Protein AF-A0A2D8MS55-F1 (afdb_monomer_lite)

Sequence (107 aa):
MTKHIAVLLFLVGCAPQLDYFGNPIELQEDVISLTKMRKDESEKDKFYLTFIEIYGANSTQVSKKKRTLDRYLGLIMKYYGYTEKEILEQKDSNILQPRFYVTVKFH

Secondary structure (DSSP, 8-state):
--------------PPPB-TTSPBP-HHHHSEEEEEEEE-SSSTTEEEEEEEE-TT--HHHHHHHHHHHHHHHHHHHHHHT---EEEEEEEEE-SSS-EEEEEEEE-

pLDDT: mean 87.16, std 13.72, range [42.47, 98.31]

Foldseek 3Di:
DDDDDDPDPPDDDPDADAAPVGHGDDCVQQQKGWHDWDDDPPDPQKIKTKIFGDPPDDPVVVVSNVVSVVVVVVVVCVVVVFDDKDWPDWDWDPPPGTMIMTIMGTD

Structure (mmCIF, N/CA/C/O backbone):
data_AF-A0A2D8MS55-F1
#
_entry.id   AF-A0A2D8MS55-F1
#
loop_
_atom_site.group_PDB
_atom_site.id
_atom_site.type_symbol
_atom_site.label_atom_id
_atom_site.label_alt_id
_atom_site.label_comp_id
_atom_site.label_asym_id
_atom_site.label_entity_id
_atom_site.label_seq_id
_atom_site.pdbx_PDB_ins_code
_atom_site.Cartn_x
_atom_site.Cartn_y
_atom_site.Cartn_z
_atom_site.occupancy
_atom_site.B_iso_or_equiv
_atom_site.auth_seq_id
_atom_site.auth_comp_id
_atom_site.auth_asym_id
_atom_site.auth_atom_id
_atom_site.pdbx_PDB_model_num
ATOM 1 N N . MET A 1 1 ? 20.037 -55.006 -24.545 1.00 42.47 1 MET A N 1
ATOM 2 C CA . MET A 1 1 ? 20.147 -53.789 -25.377 1.00 42.47 1 MET A CA 1
ATOM 3 C C . MET A 1 1 ? 19.325 -52.705 -24.711 1.00 42.47 1 MET A C 1
ATOM 5 O O . MET A 1 1 ? 18.122 -52.867 -24.560 1.00 42.47 1 MET A O 1
ATOM 9 N N . THR A 1 2 ? 19.990 -51.694 -24.169 1.00 53.22 2 THR A N 1
ATOM 10 C CA . THR A 1 2 ? 19.393 -50.699 -23.276 1.00 53.22 2 THR A CA 1
ATOM 11 C C . THR A 1 2 ? 19.005 -49.440 -24.048 1.00 53.22 2 THR A C 1
ATOM 13 O O . THR A 1 2 ? 19.838 -48.924 -24.783 1.00 53.22 2 THR A O 1
ATOM 16 N N . LYS A 1 3 ? 17.822 -48.899 -23.704 1.00 51.78 3 LYS A N 1
ATOM 17 C CA . LYS A 1 3 ? 17.424 -47.475 -23.770 1.00 51.78 3 LYS A CA 1
ATOM 18 C C . LYS A 1 3 ? 17.126 -46.946 -25.194 1.00 51.78 3 LYS A C 1
ATOM 20 O O . LYS A 1 3 ? 17.690 -47.408 -26.166 1.00 51.78 3 LYS A O 1
ATOM 25 N N . HIS A 1 4 ? 16.211 -46.005 -25.421 1.00 55.06 4 HIS A N 1
ATOM 26 C CA . HIS A 1 4 ? 15.867 -44.829 -24.628 1.00 55.06 4 HIS A CA 1
ATOM 27 C C . HIS A 1 4 ? 14.404 -44.421 -24.881 1.00 55.06 4 HIS A C 1
ATOM 29 O O . HIS A 1 4 ? 14.022 -44.193 -26.025 1.00 55.06 4 HIS A O 1
ATOM 35 N N . ILE A 1 5 ? 13.603 -44.259 -23.823 1.00 63.22 5 ILE A N 1
ATOM 36 C CA . ILE A 1 5 ? 12.389 -43.436 -23.898 1.00 63.22 5 ILE A CA 1
ATOM 37 C C . ILE A 1 5 ? 12.859 -41.990 -23.729 1.00 63.22 5 ILE A C 1
ATOM 39 O O . ILE A 1 5 ? 13.250 -41.586 -22.635 1.00 63.22 5 ILE A O 1
ATOM 43 N N . ALA A 1 6 ? 12.876 -41.226 -24.817 1.00 62.28 6 ALA A N 1
ATOM 44 C CA . ALA A 1 6 ? 13.118 -39.793 -24.763 1.00 62.28 6 ALA A CA 1
ATOM 45 C C . ALA A 1 6 ? 11.799 -39.076 -24.434 1.00 62.28 6 ALA A C 1
ATOM 47 O O . ALA A 1 6 ? 11.024 -38.757 -25.331 1.00 62.28 6 ALA A O 1
ATOM 48 N N . VAL A 1 7 ? 11.531 -38.829 -23.148 1.00 60.44 7 VAL A N 1
ATOM 49 C CA . VAL A 1 7 ? 10.535 -37.825 -22.743 1.00 60.44 7 VAL A CA 1
ATOM 50 C C . VAL A 1 7 ? 11.273 -36.508 -22.533 1.00 60.44 7 VAL A C 1
ATOM 52 O O . VAL A 1 7 ? 11.889 -36.280 -21.495 1.00 60.44 7 VAL A O 1
ATOM 55 N N . LEU A 1 8 ? 11.238 -35.651 -23.548 1.00 63.97 8 LEU A N 1
ATOM 56 C CA . LEU A 1 8 ? 11.682 -34.263 -23.461 1.00 63.97 8 LEU A CA 1
ATOM 57 C C . LEU A 1 8 ? 10.521 -33.409 -22.935 1.00 63.97 8 LEU A C 1
ATOM 59 O O . LEU A 1 8 ? 9.693 -32.927 -23.700 1.00 63.97 8 LEU A O 1
ATOM 63 N N . LEU A 1 9 ? 10.461 -33.231 -21.615 1.00 61.00 9 LEU A N 1
ATOM 64 C CA . LEU A 1 9 ? 9.641 -32.207 -20.965 1.00 61.00 9 LEU A CA 1
ATOM 65 C C . LEU A 1 9 ? 10.519 -30.977 -20.701 1.00 61.00 9 LEU A C 1
ATOM 67 O O . LEU A 1 9 ? 11.062 -30.820 -19.611 1.00 61.00 9 LEU A O 1
ATOM 71 N N . PHE A 1 10 ? 10.665 -30.092 -21.690 1.00 56.28 10 PHE A N 1
ATOM 72 C CA . PHE A 1 10 ? 11.140 -28.731 -21.420 1.00 56.28 10 PHE A CA 1
ATOM 73 C C . PHE A 1 10 ? 9.952 -27.863 -20.995 1.00 56.28 10 PHE A C 1
ATOM 75 O O . PHE A 1 10 ? 9.312 -27.193 -21.800 1.00 56.28 10 PHE A O 1
ATOM 82 N N . LEU A 1 11 ? 9.656 -27.905 -19.695 1.00 64.56 11 LEU A N 1
ATOM 83 C CA . LEU A 1 11 ? 8.865 -26.895 -19.000 1.00 64.56 11 LEU A CA 1
ATOM 84 C C . LEU A 1 11 ? 9.785 -25.719 -18.647 1.00 64.56 11 LEU A C 1
ATOM 86 O O . LEU A 1 11 ? 10.545 -25.806 -17.687 1.00 64.56 11 LEU A O 1
ATOM 90 N N . VAL A 1 12 ? 9.709 -24.613 -19.390 1.00 60.59 12 VAL A N 1
ATOM 91 C CA . VAL A 1 12 ? 10.170 -23.299 -18.900 1.00 60.59 12 VAL A CA 1
ATOM 92 C C . VAL A 1 12 ? 9.275 -22.193 -19.460 1.00 60.59 12 VAL A C 1
ATOM 94 O O . VAL A 1 12 ? 9.687 -21.326 -20.222 1.00 60.59 12 VAL A O 1
ATOM 97 N N . GLY A 1 13 ? 7.995 -22.231 -19.094 1.00 58.12 13 GLY A N 1
ATOM 98 C CA . GLY A 1 13 ? 7.208 -21.004 -19.093 1.00 58.12 13 GLY A CA 1
ATOM 99 C C . GLY A 1 13 ? 7.628 -20.202 -17.868 1.00 58.12 13 GLY A C 1
ATOM 100 O O . GLY A 1 13 ? 7.350 -20.635 -16.751 1.00 58.12 13 GLY A O 1
ATOM 101 N N . CYS A 1 14 ? 8.313 -19.069 -18.046 1.00 66.81 14 CYS A N 1
ATOM 102 C CA . CYS A 1 14 ? 8.395 -18.070 -16.983 1.00 66.81 14 CYS A CA 1
ATOM 103 C C . CYS A 1 14 ? 6.958 -17.654 -16.666 1.00 66.81 14 CYS A C 1
ATOM 105 O O . CYS A 1 14 ? 6.353 -16.906 -17.432 1.00 66.81 14 CYS A O 1
ATOM 107 N N . ALA A 1 15 ? 6.386 -18.189 -15.585 1.00 70.12 15 ALA A N 1
ATOM 108 C CA . ALA A 1 15 ? 5.097 -17.720 -15.112 1.00 70.12 15 ALA A CA 1
ATOM 109 C C . ALA A 1 15 ? 5.228 -16.209 -14.857 1.00 70.12 15 ALA A C 1
ATOM 111 O O . ALA A 1 15 ? 6.209 -15.796 -14.223 1.00 70.12 15 ALA A O 1
ATOM 112 N N . PRO A 1 16 ? 4.307 -15.379 -15.379 1.00 76.56 16 PRO A N 1
ATOM 113 C CA . PRO A 1 16 ? 4.361 -13.951 -15.132 1.00 76.56 16 PRO A CA 1
ATOM 114 C C . PRO A 1 16 ? 4.311 -13.725 -13.624 1.00 76.56 16 PRO A C 1
ATOM 116 O O . PRO A 1 16 ? 3.556 -14.386 -12.906 1.00 76.56 16 PRO A O 1
ATOM 119 N N . GLN A 1 17 ? 5.144 -12.811 -13.132 1.00 86.25 17 GLN A N 1
ATOM 120 C CA . GLN A 1 17 ? 5.066 -12.421 -11.735 1.00 86.25 17 GLN A CA 1
ATOM 121 C C . GLN A 1 17 ? 3.687 -11.797 -11.494 1.00 86.25 17 GLN A C 1
ATOM 123 O O . GLN A 1 17 ? 3.253 -10.959 -12.286 1.00 86.25 17 GLN A O 1
ATOM 128 N N . LEU A 1 18 ? 3.007 -12.225 -10.431 1.00 91.94 18 LEU A N 1
ATOM 129 C CA . LEU A 1 18 ? 1.671 -11.749 -10.082 1.00 91.94 18 LEU A CA 1
ATOM 130 C C . LEU A 1 18 ? 1.726 -10.804 -8.880 1.00 91.94 18 LEU A C 1
ATOM 132 O O . LEU A 1 18 ? 2.542 -10.991 -7.971 1.00 91.94 18 LEU A O 1
ATOM 136 N N . ASP A 1 19 ? 0.854 -9.799 -8.886 1.00 93.94 19 ASP A N 1
ATOM 137 C CA . ASP A 1 19 ? 0.604 -8.930 -7.742 1.00 93.94 19 ASP A CA 1
ATOM 138 C C . ASP A 1 19 ? -0.174 -9.675 -6.639 1.00 93.94 19 ASP A C 1
ATOM 140 O O . ASP A 1 19 ? -0.566 -10.838 -6.773 1.00 93.94 19 ASP A O 1
ATOM 144 N N . TYR A 1 20 ? -0.415 -8.994 -5.521 1.00 94.44 20 TYR A N 1
ATOM 145 C CA . TYR A 1 20 ? -1.161 -9.527 -4.381 1.00 94.44 20 TYR A CA 1
ATOM 146 C C . TYR A 1 20 ? -2.586 -9.993 -4.732 1.00 94.44 20 TYR A C 1
ATOM 148 O O . TYR A 1 20 ? -3.115 -10.883 -4.069 1.00 94.44 20 TYR A O 1
ATOM 156 N N . PHE A 1 21 ? -3.202 -9.416 -5.765 1.00 94.19 21 PHE A N 1
ATOM 157 C CA . PHE A 1 21 ? -4.546 -9.756 -6.231 1.00 94.19 21 PHE A CA 1
ATOM 158 C C . PHE A 1 21 ? -4.546 -10.773 -7.387 1.00 94.19 21 PHE A C 1
ATOM 160 O O . PHE A 1 21 ? -5.615 -11.126 -7.880 1.00 94.19 21 PHE A O 1
ATOM 167 N N . GLY A 1 22 ? -3.378 -11.277 -7.801 1.00 92.31 22 GLY A N 1
ATOM 168 C CA . GLY A 1 22 ? -3.238 -12.261 -8.874 1.00 92.31 22 G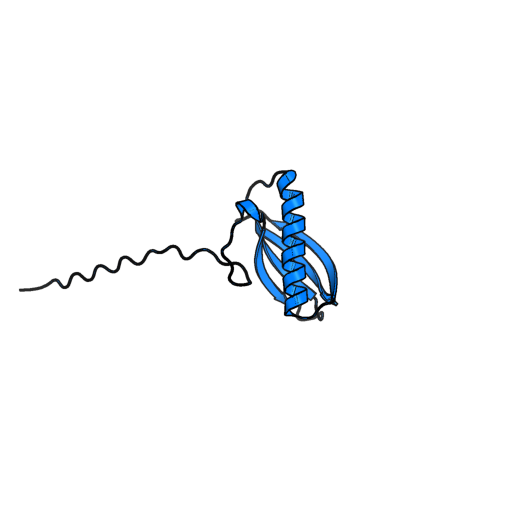LY A CA 1
ATOM 169 C C . GLY A 1 22 ? -3.164 -11.671 -10.286 1.00 92.31 22 GLY A C 1
ATOM 170 O O . GLY A 1 22 ? -3.239 -12.431 -11.249 1.00 92.31 22 GLY A O 1
ATOM 171 N N . ASN A 1 23 ? -3.010 -10.352 -10.438 1.00 91.69 23 ASN A N 1
ATOM 172 C CA . ASN A 1 23 ? -2.838 -9.716 -11.747 1.00 91.69 23 ASN A CA 1
ATOM 173 C C . ASN A 1 23 ? -1.371 -9.779 -12.195 1.00 91.69 23 ASN A C 1
ATOM 175 O O . ASN A 1 23 ? -0.482 -9.674 -11.348 1.00 91.69 23 ASN A O 1
ATOM 179 N N . PRO A 1 24 ? -1.083 -9.890 -13.503 1.00 91.19 24 PRO A N 1
ATOM 180 C CA . PRO A 1 24 ? 0.275 -9.737 -14.019 1.00 91.19 24 PRO A CA 1
ATOM 181 C C . PRO A 1 24 ? 0.897 -8.398 -13.604 1.00 91.19 24 PRO A C 1
ATOM 183 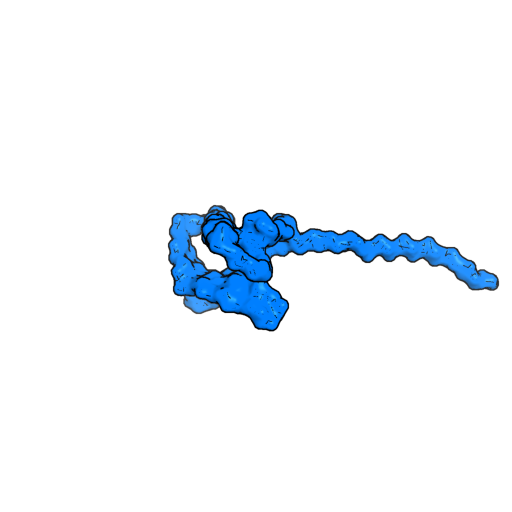O O . PRO A 1 24 ? 0.244 -7.357 -13.637 1.00 91.19 24 PRO A O 1
ATOM 186 N N . ILE A 1 25 ? 2.166 -8.422 -13.202 1.00 89.50 25 ILE A N 1
ATOM 187 C CA . ILE A 1 25 ? 2.901 -7.220 -12.805 1.00 89.50 25 ILE A CA 1
ATOM 188 C C . ILE A 1 25 ? 3.440 -6.478 -14.035 1.00 89.50 25 ILE A C 1
ATOM 190 O O . ILE A 1 25 ? 4.268 -7.012 -14.771 1.00 89.50 25 ILE A O 1
ATOM 194 N N . GLU A 1 26 ? 3.086 -5.195 -14.168 1.00 88.00 26 GLU A N 1
ATOM 195 C CA . GLU A 1 26 ? 3.538 -4.307 -15.250 1.00 88.00 26 GLU A CA 1
ATOM 196 C C . GLU A 1 26 ? 4.214 -3.030 -14.706 1.00 88.00 26 GLU A C 1
ATOM 198 O O . GLU A 1 26 ? 3.699 -1.916 -14.792 1.00 88.00 26 GLU A O 1
ATOM 203 N N . LEU A 1 27 ? 5.416 -3.166 -14.126 1.00 87.56 27 LEU A N 1
ATOM 204 C CA . LEU A 1 27 ? 6.102 -2.053 -13.438 1.00 87.56 27 LEU A CA 1
ATOM 205 C C . LEU A 1 27 ? 6.463 -0.853 -14.323 1.00 87.56 27 LEU A C 1
ATOM 207 O O . LEU A 1 27 ? 6.670 0.240 -13.795 1.00 87.56 27 LEU A O 1
ATOM 211 N N . GLN A 1 28 ? 6.549 -1.027 -15.643 1.00 85.31 28 GLN A N 1
ATOM 212 C CA . GLN A 1 28 ? 6.781 0.103 -16.548 1.00 85.31 28 GLN A CA 1
ATOM 213 C C . GLN A 1 28 ? 5.587 1.065 -16.583 1.00 85.31 28 GLN A C 1
ATOM 215 O O . GLN A 1 28 ? 5.771 2.279 -16.711 1.00 85.31 28 GLN A O 1
ATOM 220 N N . GLU A 1 29 ? 4.377 0.533 -16.426 1.00 84.75 29 GLU A N 1
ATOM 221 C CA . GLU A 1 29 ? 3.146 1.316 -16.425 1.00 84.75 29 GLU A CA 1
ATOM 222 C C . GLU A 1 29 ? 2.786 1.779 -15.013 1.00 84.75 29 GLU A C 1
ATOM 224 O O . GLU A 1 29 ? 2.573 2.974 -14.781 1.00 84.75 29 GLU A O 1
ATOM 229 N N . ASP A 1 30 ? 2.794 0.835 -14.068 1.00 87.75 30 ASP A N 1
ATOM 230 C CA . ASP A 1 30 ? 2.278 1.012 -12.712 1.00 87.75 30 ASP A CA 1
ATOM 231 C C . ASP A 1 30 ? 3.288 1.621 -11.728 1.00 87.75 30 ASP A C 1
ATOM 233 O O . ASP A 1 30 ? 2.883 2.150 -10.691 1.00 87.75 30 ASP A O 1
ATOM 237 N N . VAL A 1 31 ? 4.591 1.595 -12.039 1.00 92.31 31 VAL A N 1
ATOM 238 C CA . VAL A 1 31 ? 5.723 2.038 -11.192 1.00 92.31 31 VAL A CA 1
ATOM 239 C C . VAL A 1 31 ? 5.933 1.189 -9.934 1.00 92.31 31 VAL A C 1
ATOM 241 O O . VAL A 1 31 ? 7.069 0.817 -9.642 1.00 92.31 31 VAL A O 1
ATOM 244 N N . ILE A 1 32 ? 4.858 0.856 -9.218 1.00 94.38 32 ILE A N 1
ATOM 245 C CA . ILE A 1 32 ? 4.843 -0.020 -8.046 1.00 94.38 32 ILE A CA 1
ATOM 246 C C . ILE A 1 32 ? 3.830 -1.155 -8.211 1.00 94.38 32 ILE A C 1
ATOM 248 O O . ILE A 1 32 ? 2.788 -0.987 -8.833 1.00 94.38 32 ILE A O 1
ATOM 252 N N . SER A 1 33 ? 4.085 -2.300 -7.585 1.00 95.69 33 SER A N 1
ATOM 253 C CA . SER A 1 33 ? 3.109 -3.393 -7.496 1.00 95.69 33 SER A CA 1
ATOM 254 C C . SER A 1 33 ? 3.085 -3.986 -6.094 1.00 95.69 33 SER A C 1
ATOM 256 O O . SER A 1 33 ? 4.140 -4.229 -5.501 1.00 95.69 33 SER A O 1
ATOM 258 N N . LEU A 1 34 ? 1.882 -4.178 -5.541 1.00 97.06 34 LEU A N 1
ATOM 259 C CA . LEU A 1 34 ? 1.698 -4.727 -4.202 1.00 97.06 34 LEU A CA 1
ATOM 260 C C . LEU A 1 34 ? 2.064 -6.209 -4.218 1.00 97.06 34 LEU A C 1
ATOM 262 O O . LEU A 1 34 ? 1.431 -6.997 -4.906 1.00 97.06 34 LEU A O 1
ATOM 266 N N . THR A 1 35 ? 3.056 -6.599 -3.423 1.00 94.81 35 THR A N 1
ATOM 267 C CA . THR A 1 35 ? 3.505 -8.001 -3.344 1.00 94.81 35 THR A CA 1
ATOM 268 C C . THR A 1 35 ? 3.146 -8.669 -2.029 1.00 94.81 35 THR A C 1
ATOM 270 O O . THR A 1 35 ? 3.018 -9.889 -1.977 1.00 94.81 35 THR A O 1
ATOM 273 N N . LYS A 1 36 ? 3.015 -7.895 -0.944 1.00 96.12 36 LYS A N 1
ATOM 274 C CA . LYS A 1 36 ? 2.645 -8.416 0.376 1.00 96.12 36 LYS A CA 1
ATOM 275 C C . LYS A 1 36 ? 1.788 -7.409 1.127 1.00 96.12 36 LYS A C 1
ATOM 277 O O . LYS A 1 36 ? 2.079 -6.217 1.110 1.00 96.12 36 LYS A O 1
ATOM 282 N N . MET A 1 37 ? 0.802 -7.923 1.848 1.00 97.38 37 MET A N 1
ATOM 283 C CA . MET A 1 37 ? -0.028 -7.193 2.800 1.00 97.38 37 MET A CA 1
ATOM 284 C C . MET A 1 37 ? -0.054 -7.993 4.101 1.00 97.38 37 MET A C 1
ATOM 286 O O . MET A 1 37 ? -0.281 -9.203 4.081 1.00 97.38 37 MET A O 1
ATOM 290 N N . ARG A 1 38 ? 0.230 -7.336 5.224 1.00 97.44 38 ARG A N 1
ATOM 291 C CA . ARG A 1 38 ? 0.231 -7.946 6.559 1.00 97.44 38 ARG A CA 1
ATOM 292 C C . ARG A 1 38 ? -0.581 -7.085 7.505 1.00 97.44 38 ARG A C 1
ATOM 294 O O . ARG A 1 38 ? -0.415 -5.871 7.496 1.00 97.44 38 ARG A O 1
ATOM 301 N N . LYS A 1 39 ? -1.435 -7.707 8.308 1.00 97.06 39 LYS A N 1
ATOM 302 C CA . LYS A 1 39 ? -2.178 -7.015 9.361 1.00 97.06 39 LYS A CA 1
ATOM 303 C C . LYS A 1 39 ? -1.259 -6.768 10.558 1.00 97.06 39 LYS A C 1
ATOM 305 O O . LYS A 1 39 ? -0.416 -7.611 10.856 1.00 97.06 39 LYS A O 1
ATOM 310 N N . ASP A 1 40 ? -1.413 -5.627 11.214 1.00 97.25 40 ASP A N 1
ATOM 311 C CA . ASP A 1 40 ? -0.841 -5.401 12.538 1.00 97.25 40 ASP A CA 1
ATOM 312 C C . ASP A 1 40 ? -1.594 -6.257 13.570 1.00 97.25 40 ASP A C 1
ATOM 314 O O . ASP A 1 40 ? -2.825 -6.321 13.570 1.00 97.25 40 ASP A O 1
ATOM 318 N N . GLU A 1 41 ? -0.855 -6.967 14.420 1.00 96.12 41 GLU A N 1
ATOM 319 C CA . GLU A 1 41 ? -1.440 -7.862 15.427 1.00 96.12 41 GLU A CA 1
ATOM 320 C C . GLU A 1 41 ? -1.991 -7.103 16.644 1.00 96.12 41 GLU A C 1
ATOM 322 O O . GLU A 1 41 ? -2.884 -7.598 17.327 1.00 96.12 41 GLU A O 1
ATOM 327 N N . SER A 1 42 ? -1.476 -5.900 16.904 1.00 96.56 42 SER A N 1
ATOM 328 C CA . SER A 1 42 ? -1.804 -5.070 18.066 1.00 96.56 42 SER A CA 1
ATOM 329 C C . SER A 1 42 ? -2.847 -3.994 17.764 1.00 96.56 42 SER A C 1
ATOM 331 O O . SER A 1 42 ? -3.648 -3.642 18.628 1.00 96.56 42 SER A O 1
ATOM 333 N N . GLU A 1 43 ? -2.876 -3.495 16.529 1.00 96.75 43 GLU A N 1
ATOM 334 C CA . GLU A 1 43 ? -3.776 -2.429 16.104 1.00 96.75 43 GLU A CA 1
ATOM 335 C C . GLU A 1 43 ? -4.747 -2.912 15.027 1.00 96.75 43 GLU A C 1
ATOM 337 O O . GLU A 1 43 ? -4.371 -3.280 13.911 1.00 96.75 43 GLU A O 1
ATOM 342 N N . LYS A 1 44 ? -6.042 -2.855 15.346 1.00 96.12 44 LYS A N 1
ATOM 343 C CA . LYS A 1 44 ? -7.101 -3.203 14.399 1.00 96.12 44 LYS A CA 1
ATOM 344 C C . LYS A 1 44 ? -7.032 -2.300 13.159 1.00 96.12 44 L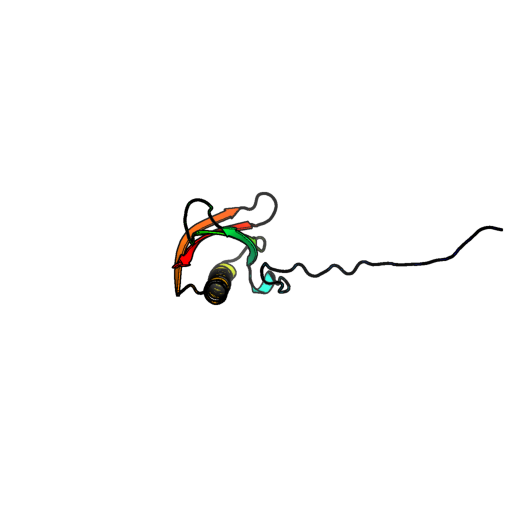YS A C 1
ATOM 346 O O . LYS A 1 44 ? -6.790 -1.100 13.267 1.00 96.12 44 LYS A O 1
ATOM 351 N N . ASP A 1 45 ? -7.275 -2.906 11.997 1.00 97.06 45 ASP A N 1
ATOM 352 C CA . ASP A 1 45 ? -7.385 -2.245 10.689 1.00 97.06 45 ASP A CA 1
ATOM 353 C C . ASP A 1 45 ? -6.112 -1.509 10.222 1.00 97.06 45 ASP A C 1
ATOM 355 O O . ASP A 1 45 ? -6.123 -0.813 9.207 1.00 97.06 45 ASP A O 1
ATOM 359 N N . LYS A 1 46 ? -4.985 -1.722 10.914 1.00 98.31 46 LYS A N 1
ATOM 360 C CA . LYS A 1 46 ? -3.656 -1.278 10.497 1.00 98.31 46 LYS A CA 1
ATOM 361 C C . LYS A 1 46 ? -2.948 -2.376 9.708 1.00 98.31 46 LYS A C 1
ATOM 363 O O . LYS A 1 46 ? -2.989 -3.554 10.069 1.00 98.31 46 LYS A O 1
ATOM 368 N N . PHE A 1 47 ? -2.285 -1.982 8.625 1.00 98.31 47 PHE A N 1
ATOM 369 C CA . PHE A 1 47 ? -1.605 -2.891 7.713 1.00 98.31 47 PHE A CA 1
ATOM 370 C C . PHE A 1 47 ? -0.237 -2.373 7.282 1.00 98.31 47 PHE A C 1
ATOM 372 O O . PHE A 1 47 ? -0.033 -1.180 7.056 1.00 98.31 47 PHE A O 1
ATOM 379 N N . TYR A 1 48 ? 0.669 -3.325 7.084 1.00 98.00 48 TYR A N 1
ATOM 380 C CA . TYR A 1 48 ? 1.979 -3.144 6.479 1.00 98.00 48 TYR A CA 1
ATOM 381 C C . TYR A 1 48 ? 1.946 -3.676 5.047 1.00 98.00 48 TYR A C 1
ATOM 383 O O . TYR A 1 48 ? 1.786 -4.880 4.811 1.00 98.00 48 TYR A O 1
ATOM 391 N N . LEU A 1 49 ? 2.101 -2.773 4.084 1.00 98.12 49 LEU A N 1
ATOM 392 C CA . LEU A 1 49 ? 2.102 -3.069 2.659 1.00 98.12 49 LEU A CA 1
ATOM 393 C C . LEU A 1 49 ? 3.534 -3.047 2.126 1.00 98.12 49 LEU A C 1
ATOM 395 O O . LEU A 1 49 ? 4.314 -2.144 2.425 1.00 98.12 49 LEU A O 1
ATOM 399 N N . THR A 1 50 ? 3.887 -4.049 1.326 1.00 96.62 50 THR A N 1
ATOM 400 C CA . THR A 1 50 ? 5.178 -4.127 0.636 1.00 96.62 50 THR A CA 1
ATOM 401 C C . THR A 1 50 ? 4.963 -4.129 -0.863 1.00 96.62 50 THR A C 1
ATOM 403 O O . THR A 1 50 ? 4.421 -5.085 -1.431 1.00 96.62 50 THR A O 1
ATOM 406 N N . PHE A 1 51 ? 5.480 -3.098 -1.509 1.00 95.62 51 PHE A N 1
ATOM 407 C CA . PHE A 1 51 ? 5.507 -2.969 -2.950 1.00 95.62 51 PHE A CA 1
ATOM 408 C C . PHE A 1 51 ? 6.900 -3.302 -3.489 1.00 95.62 51 PHE A C 1
ATOM 410 O O . PHE A 1 51 ? 7.914 -3.052 -2.832 1.00 95.62 51 PHE A O 1
ATOM 417 N N . ILE A 1 52 ? 6.951 -3.888 -4.682 1.00 92.88 52 ILE A N 1
ATOM 418 C CA . ILE A 1 52 ? 8.133 -3.768 -5.544 1.00 92.88 52 ILE A CA 1
ATOM 419 C C . ILE A 1 52 ? 7.999 -2.500 -6.375 1.00 92.88 52 ILE A C 1
ATOM 421 O O . ILE A 1 52 ? 6.882 -2.084 -6.678 1.00 92.88 52 ILE A O 1
ATOM 425 N N . GLU A 1 53 ? 9.127 -1.911 -6.740 1.00 90.19 53 GLU A N 1
ATOM 426 C CA . GLU A 1 53 ? 9.192 -0.666 -7.496 1.00 90.19 53 GLU A CA 1
ATOM 427 C C . GLU A 1 53 ? 10.200 -0.776 -8.650 1.00 90.19 53 GLU A C 1
ATOM 429 O O . GLU A 1 53 ? 11.138 -1.579 -8.607 1.00 90.19 53 GLU A O 1
ATOM 434 N N . ILE A 1 54 ? 9.998 0.018 -9.702 1.00 87.56 54 ILE A N 1
ATOM 435 C CA . ILE A 1 54 ? 10.974 0.180 -10.785 1.00 87.56 54 ILE A CA 1
ATOM 436 C C . ILE A 1 54 ? 12.248 0.897 -10.295 1.00 87.56 54 ILE A C 1
ATOM 438 O O . ILE A 1 54 ? 12.199 1.820 -9.486 1.00 87.56 54 ILE A O 1
ATOM 442 N N . TYR A 1 55 ? 13.416 0.508 -10.809 1.00 77.75 55 TYR A N 1
ATOM 443 C CA . TYR A 1 55 ? 14.666 1.223 -10.529 1.00 77.75 55 TYR A CA 1
ATOM 444 C C . TYR A 1 55 ? 14.676 2.617 -11.172 1.00 77.75 55 TYR A C 1
ATOM 446 O O . TYR A 1 55 ? 14.326 2.765 -12.339 1.00 77.75 55 TYR A O 1
ATOM 454 N N . GLY A 1 56 ? 15.167 3.621 -10.436 1.00 71.56 56 GLY A N 1
ATOM 455 C CA . GLY A 1 56 ? 15.493 4.937 -10.999 1.00 71.56 56 GLY A CA 1
ATOM 456 C C . GLY A 1 56 ? 14.279 5.753 -11.448 1.00 71.56 56 GLY A C 1
ATOM 457 O O . GLY A 1 56 ? 14.306 6.334 -12.532 1.00 71.56 56 GLY A O 1
ATOM 458 N N . ALA A 1 57 ? 13.220 5.792 -10.634 1.00 70.38 57 ALA A N 1
ATOM 459 C CA . ALA A 1 57 ? 12.003 6.527 -10.962 1.00 70.38 57 ALA A CA 1
ATOM 460 C C . ALA A 1 57 ? 12.271 8.026 -11.233 1.00 70.38 57 ALA A C 1
ATOM 462 O O . ALA A 1 57 ? 12.903 8.720 -10.437 1.00 70.38 57 ALA A O 1
ATOM 463 N N . ASN A 1 58 ? 11.760 8.537 -12.354 1.00 75.62 58 ASN A N 1
ATOM 464 C CA . ASN A 1 58 ? 11.799 9.950 -12.726 1.00 75.62 58 ASN A CA 1
ATOM 465 C C . ASN A 1 58 ? 10.597 10.737 -12.156 1.00 75.62 58 ASN A C 1
ATOM 467 O O . ASN A 1 58 ? 9.644 10.169 -11.621 1.00 75.62 58 ASN A O 1
ATOM 471 N N . SER A 1 59 ? 10.604 12.067 -12.300 1.00 72.44 59 SER A N 1
ATOM 472 C CA . SER A 1 59 ? 9.558 12.950 -11.750 1.00 72.44 59 SER A CA 1
ATOM 473 C C . SER A 1 59 ? 8.139 12.624 -12.240 1.00 72.44 59 SER A C 1
ATOM 475 O O . SER A 1 59 ? 7.179 12.726 -11.477 1.00 72.44 59 SER A O 1
ATOM 477 N N . THR A 1 60 ? 7.988 12.169 -13.487 1.00 76.12 60 THR A N 1
ATOM 478 C CA . THR A 1 60 ? 6.685 11.753 -14.033 1.00 76.12 60 THR A CA 1
ATOM 479 C C . THR A 1 60 ? 6.196 10.471 -13.355 1.00 76.12 60 THR A C 1
ATOM 481 O O . THR A 1 60 ? 5.008 10.337 -13.048 1.00 76.12 60 THR A O 1
ATOM 484 N N . GLN A 1 61 ? 7.112 9.550 -13.048 1.00 82.44 61 GLN A N 1
ATOM 485 C CA . GLN A 1 61 ? 6.817 8.296 -12.357 1.00 82.44 61 GLN A CA 1
ATOM 486 C C . GLN A 1 61 ? 6.410 8.501 -10.892 1.00 82.44 61 GLN A C 1
ATOM 488 O O . GLN A 1 61 ? 5.619 7.708 -10.392 1.00 82.44 61 GLN A O 1
ATOM 493 N N . VAL A 1 62 ? 6.812 9.594 -10.233 1.00 84.75 62 VAL A N 1
ATOM 494 C CA . VAL A 1 62 ? 6.329 9.935 -8.876 1.00 84.75 62 VAL A CA 1
ATOM 495 C C . VAL A 1 62 ? 4.807 10.127 -8.857 1.00 84.75 62 VAL A C 1
ATOM 497 O O . VAL A 1 62 ? 4.110 9.578 -8.002 1.00 84.75 62 VAL A O 1
ATOM 500 N N . SER A 1 63 ? 4.263 10.863 -9.832 1.00 87.62 63 SER A N 1
ATOM 501 C CA . SER A 1 63 ? 2.811 11.077 -9.933 1.00 87.62 63 SER A CA 1
ATOM 502 C C . SER A 1 63 ? 2.048 9.775 -10.214 1.00 87.62 63 SER A C 1
ATOM 504 O O . SER A 1 63 ? 0.981 9.539 -9.642 1.00 87.62 63 SER A O 1
ATOM 506 N N . LYS A 1 64 ? 2.628 8.896 -11.044 1.00 91.12 64 LYS A N 1
ATOM 507 C CA . LYS A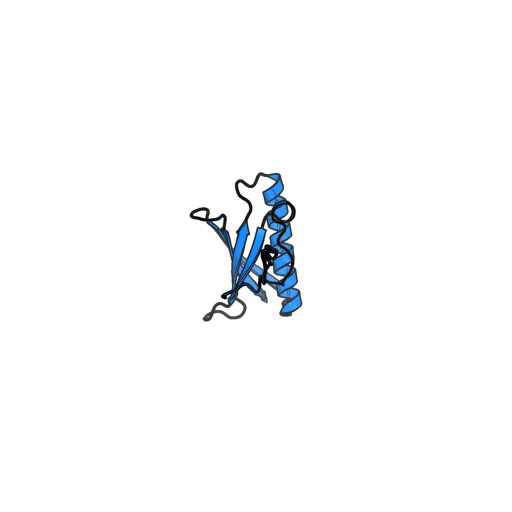 1 64 ? 2.082 7.567 -11.339 1.00 91.12 64 LYS A CA 1
ATOM 508 C C . LYS A 1 64 ? 2.120 6.662 -10.109 1.00 91.12 64 LYS A C 1
ATOM 510 O O . LYS A 1 64 ? 1.086 6.100 -9.775 1.00 91.12 64 LYS A O 1
ATOM 515 N N . LYS A 1 65 ? 3.240 6.613 -9.377 1.00 92.31 65 LYS A N 1
ATOM 516 C CA . LYS A 1 65 ? 3.389 5.868 -8.113 1.00 92.31 65 LYS A CA 1
ATOM 517 C C . LYS A 1 65 ? 2.271 6.203 -7.132 1.00 92.31 65 LYS A C 1
ATOM 519 O O . LYS A 1 65 ? 1.639 5.296 -6.600 1.00 92.31 65 LYS A O 1
ATOM 524 N N . LYS A 1 66 ? 1.974 7.496 -6.947 1.00 93.00 66 LYS A N 1
ATOM 525 C CA . LYS A 1 66 ? 0.873 7.942 -6.078 1.00 93.00 66 LYS A CA 1
ATOM 526 C C . LYS A 1 66 ? -0.486 7.423 -6.558 1.00 93.00 66 LYS A C 1
ATOM 528 O O . LYS A 1 66 ? -1.231 6.856 -5.768 1.00 93.00 66 LYS A O 1
ATOM 533 N N . ARG A 1 67 ? -0.788 7.557 -7.854 1.00 94.50 67 ARG A N 1
ATOM 534 C CA . ARG A 1 67 ? -2.042 7.053 -8.440 1.00 94.50 67 ARG A CA 1
ATOM 535 C C . ARG A 1 67 ? -2.176 5.536 -8.289 1.00 94.50 67 ARG A C 1
ATOM 537 O O . ARG A 1 67 ? -3.255 5.047 -7.963 1.00 94.50 67 ARG A O 1
ATOM 544 N N . THR A 1 68 ? -1.095 4.799 -8.514 1.00 95.31 68 THR A N 1
ATOM 545 C CA . THR A 1 68 ? -1.067 3.344 -8.360 1.00 95.31 68 THR A CA 1
ATOM 546 C C . THR A 1 68 ? -1.260 2.942 -6.901 1.00 95.31 68 THR A C 1
ATOM 548 O O . THR A 1 68 ? -2.047 2.040 -6.622 1.00 95.31 68 THR A O 1
ATOM 551 N N . LEU A 1 69 ? -0.619 3.643 -5.959 1.00 97.12 69 LEU A N 1
ATOM 552 C CA . LEU A 1 69 ? -0.846 3.439 -4.528 1.00 97.12 69 LEU A CA 1
ATOM 553 C C . LEU A 1 69 ? -2.322 3.655 -4.175 1.00 97.12 69 LEU A C 1
ATOM 555 O O . LEU A 1 69 ? -2.938 2.776 -3.577 1.00 97.12 69 LEU A O 1
ATOM 559 N N . ASP A 1 70 ? -2.910 4.775 -4.601 1.00 97.31 70 ASP A N 1
ATOM 560 C CA . ASP A 1 70 ? -4.323 5.080 -4.358 1.00 97.31 70 ASP A CA 1
ATOM 561 C C . ASP A 1 70 ? -5.256 4.008 -4.940 1.00 97.31 70 ASP A C 1
ATOM 563 O O . ASP A 1 70 ? -6.230 3.623 -4.289 1.00 97.31 70 ASP A O 1
ATOM 567 N N . ARG A 1 71 ? -4.933 3.468 -6.124 1.00 96.81 71 ARG A N 1
ATOM 568 C CA . ARG A 1 71 ? -5.664 2.351 -6.740 1.00 96.81 71 ARG A CA 1
ATOM 569 C C . ARG A 1 71 ? -5.615 1.095 -5.871 1.00 96.81 71 ARG A C 1
ATOM 571 O O . ARG A 1 71 ? -6.669 0.530 -5.588 1.00 96.81 71 ARG A O 1
ATOM 578 N N . TYR A 1 72 ? -4.432 0.666 -5.425 1.00 97.88 72 TYR A N 1
ATOM 579 C CA . TYR A 1 72 ? -4.308 -0.507 -4.550 1.00 97.88 72 TYR A CA 1
ATOM 580 C C . TYR A 1 72 ? -5.034 -0.306 -3.219 1.00 97.88 72 TYR A C 1
ATOM 582 O O . TYR A 1 72 ? -5.752 -1.201 -2.778 1.00 97.88 72 TYR A O 1
ATOM 590 N N . LEU A 1 73 ? -4.903 0.870 -2.600 1.00 98.25 73 LEU A N 1
ATOM 591 C CA . LEU A 1 73 ? -5.612 1.179 -1.361 1.00 98.25 73 LEU A CA 1
ATOM 592 C C . LEU A 1 73 ? -7.133 1.160 -1.572 1.00 98.25 73 LEU A C 1
ATOM 594 O O . LEU A 1 73 ? -7.845 0.588 -0.755 1.00 98.25 73 LEU A O 1
ATOM 598 N N . GLY A 1 74 ? -7.633 1.692 -2.690 1.00 98.00 74 GLY A N 1
ATOM 599 C CA . GLY A 1 74 ? -9.051 1.613 -3.053 1.00 98.00 74 GLY A CA 1
ATOM 600 C C . GLY A 1 74 ? -9.546 0.179 -3.281 1.00 98.00 74 GLY A C 1
ATOM 601 O O . GLY A 1 74 ? -10.652 -0.161 -2.863 1.00 98.00 74 GLY A O 1
ATOM 602 N N . LEU A 1 75 ? -8.727 -0.687 -3.888 1.00 97.31 75 LEU A N 1
ATOM 603 C CA . LEU A 1 75 ? -9.041 -2.114 -4.038 1.00 97.31 75 LEU A CA 1
ATOM 604 C C . LEU A 1 75 ? -9.121 -2.821 -2.683 1.00 97.31 75 LEU A C 1
ATOM 606 O O . LEU A 1 75 ? -10.070 -3.565 -2.447 1.00 97.31 75 LEU A O 1
ATOM 610 N N . ILE A 1 76 ? -8.166 -2.557 -1.787 1.00 97.81 76 ILE A N 1
ATOM 611 C CA . ILE A 1 76 ? -8.167 -3.092 -0.419 1.00 97.81 76 ILE A CA 1
ATOM 612 C C . ILE A 1 76 ? -9.431 -2.638 0.317 1.00 97.81 76 ILE A C 1
ATOM 614 O O . ILE A 1 76 ? -10.147 -3.469 0.871 1.00 97.81 76 ILE A O 1
ATOM 618 N N . MET A 1 77 ? -9.748 -1.342 0.267 1.00 98.12 77 MET A N 1
ATOM 619 C CA . MET A 1 77 ? -10.955 -0.796 0.885 1.00 98.12 77 MET A CA 1
ATOM 620 C C . MET A 1 77 ? -12.219 -1.471 0.352 1.00 98.12 77 MET A C 1
ATOM 622 O O . MET A 1 77 ? -13.029 -1.955 1.134 1.00 98.12 77 MET A O 1
ATOM 626 N N . LYS A 1 78 ? -12.350 -1.600 -0.974 1.00 97.56 78 LYS A N 1
ATOM 627 C CA . LYS A 1 78 ? -13.490 -2.275 -1.606 1.00 97.56 78 LYS A CA 1
ATOM 628 C C . LYS A 1 78 ? -13.599 -3.747 -1.200 1.00 97.56 78 LYS A C 1
ATOM 630 O O . LYS A 1 78 ? -14.706 -4.228 -0.984 1.00 97.56 78 LYS A O 1
ATOM 635 N N . TYR A 1 79 ? -12.477 -4.461 -1.129 1.00 95.94 79 TYR A N 1
ATOM 636 C CA . TYR A 1 79 ? -12.455 -5.888 -0.809 1.00 95.94 79 TYR A CA 1
ATOM 637 C C . TYR A 1 79 ? -12.810 -6.162 0.659 1.00 95.94 79 TYR A C 1
ATOM 639 O O . TYR A 1 79 ? -13.552 -7.097 0.942 1.00 95.94 79 TYR A O 1
ATOM 647 N N . TYR A 1 80 ? -12.302 -5.343 1.585 1.00 95.75 80 TYR A N 1
ATOM 648 C CA . TYR A 1 80 ? -12.493 -5.530 3.030 1.00 95.75 80 TYR A CA 1
ATOM 649 C C . TYR A 1 80 ? -13.621 -4.677 3.637 1.00 95.75 80 TYR A C 1
ATOM 651 O O . TYR A 1 80 ? -13.922 -4.833 4.817 1.00 95.75 80 TYR A O 1
ATOM 659 N N . GLY A 1 81 ? -14.271 -3.817 2.849 1.00 97.25 81 GLY A N 1
ATOM 660 C CA . GLY A 1 81 ? -15.420 -3.014 3.280 1.00 97.25 81 GLY A CA 1
ATOM 661 C C . GLY A 1 81 ? -15.071 -1.728 4.034 1.00 97.25 81 GLY A C 1
ATOM 662 O O . GLY A 1 81 ? -15.896 -1.248 4.805 1.00 97.25 81 GLY A O 1
ATOM 663 N N . TYR A 1 82 ? -13.878 -1.170 3.821 1.00 98.00 82 TYR A N 1
ATOM 664 C CA . TYR A 1 82 ? -13.469 0.106 4.415 1.00 98.00 82 TYR A CA 1
ATOM 665 C C . TYR A 1 82 ? -13.939 1.301 3.583 1.00 98.00 82 TYR A C 1
ATOM 667 O O . TYR A 1 82 ? -14.082 1.219 2.360 1.00 98.00 82 TYR A O 1
ATOM 675 N N . THR A 1 83 ? -14.128 2.435 4.247 1.00 97.19 83 THR A N 1
ATOM 676 C CA . THR A 1 83 ? -14.632 3.679 3.648 1.00 97.19 83 THR A CA 1
ATOM 677 C C . THR A 1 83 ? -13.617 4.808 3.705 1.00 97.19 83 THR A C 1
ATOM 679 O O . THR A 1 83 ? -13.594 5.649 2.804 1.00 97.19 83 THR A O 1
ATOM 682 N N . GLU A 1 84 ? -12.700 4.767 4.673 1.00 97.25 84 GLU A N 1
ATOM 683 C CA . GLU A 1 84 ? -11.626 5.746 4.804 1.00 97.25 84 GLU A CA 1
ATOM 684 C C . GLU A 1 84 ? -10.262 5.077 5.007 1.00 97.25 84 GLU A C 1
ATOM 686 O O . GLU A 1 84 ? -10.143 3.876 5.273 1.00 97.25 84 G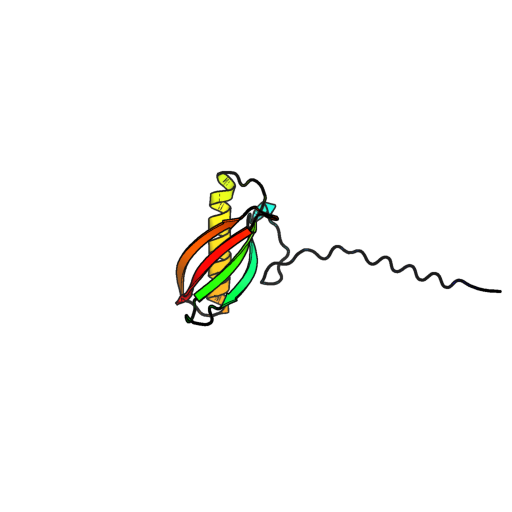LU A O 1
ATOM 691 N N . LYS A 1 85 ? -9.203 5.869 4.820 1.00 97.62 85 LYS A N 1
ATOM 692 C CA . LYS A 1 85 ? -7.818 5.438 5.006 1.00 97.62 85 LYS A CA 1
ATOM 693 C C . LYS A 1 85 ? -6.932 6.588 5.459 1.00 97.62 85 LYS A C 1
ATOM 695 O O . LYS A 1 85 ? -7.058 7.706 4.961 1.00 97.62 85 LYS A O 1
ATOM 700 N N . GLU A 1 86 ? -5.962 6.264 6.295 1.00 97.94 86 GLU A N 1
ATOM 701 C CA . GLU A 1 86 ? -4.888 7.145 6.728 1.00 97.94 86 GLU A CA 1
ATOM 702 C C . GLU A 1 86 ? -3.543 6.473 6.438 1.00 97.94 86 GLU A C 1
ATOM 704 O O . GLU A 1 86 ? -3.268 5.363 6.899 1.00 97.94 86 GLU A O 1
ATOM 709 N N . ILE A 1 87 ? -2.691 7.130 5.649 1.00 97.75 87 ILE A N 1
ATOM 710 C CA . ILE A 1 87 ? -1.322 6.658 5.424 1.00 97.75 87 ILE A CA 1
ATOM 711 C C . ILE A 1 87 ? -0.455 7.190 6.563 1.00 97.75 87 ILE A C 1
ATOM 713 O O . ILE A 1 87 ? -0.209 8.390 6.637 1.00 97.75 87 ILE A O 1
ATOM 717 N N . LEU A 1 88 ? 0.021 6.287 7.416 1.00 97.38 88 LEU A N 1
ATOM 718 C CA . LEU A 1 88 ? 0.818 6.618 8.597 1.00 97.38 88 LEU A CA 1
ATOM 719 C C . LEU A 1 88 ? 2.303 6.778 8.258 1.00 97.38 88 LEU A C 1
ATOM 721 O O . LEU A 1 88 ? 2.980 7.640 8.808 1.00 97.38 88 LEU A O 1
ATOM 725 N N . GLU A 1 89 ? 2.819 5.945 7.350 1.00 96.31 89 GLU A N 1
ATOM 726 C CA . GLU A 1 89 ? 4.234 5.956 6.970 1.00 96.31 89 GLU A CA 1
ATOM 727 C C . GLU A 1 89 ? 4.432 5.489 5.525 1.00 96.31 89 GLU A C 1
ATOM 729 O O . GLU A 1 89 ? 3.726 4.603 5.036 1.00 96.31 89 GLU A O 1
ATOM 734 N N . GLN A 1 90 ? 5.428 6.070 4.855 1.00 95.06 90 GLN A N 1
ATOM 735 C CA . GLN A 1 90 ? 5.912 5.668 3.537 1.00 95.06 90 GLN A CA 1
ATOM 736 C C . GLN A 1 90 ? 7.442 5.636 3.550 1.00 95.06 90 GLN A C 1
ATOM 738 O O . GLN A 1 90 ? 8.073 6.608 3.966 1.00 95.06 90 GLN A O 1
ATOM 743 N N . LYS A 1 91 ? 8.042 4.536 3.087 1.00 91.75 91 LYS A N 1
ATOM 744 C CA . LYS A 1 91 ? 9.498 4.354 3.096 1.00 91.75 91 LYS A CA 1
ATOM 745 C C . LYS A 1 91 ? 9.996 3.617 1.862 1.00 91.75 91 LYS A C 1
ATOM 747 O O . LYS A 1 91 ? 9.551 2.507 1.580 1.00 91.75 91 LYS A O 1
ATOM 752 N N . ASP A 1 92 ? 10.993 4.188 1.199 1.00 86.62 92 ASP A N 1
ATOM 753 C CA . ASP A 1 92 ? 11.710 3.546 0.098 1.00 86.62 92 ASP A CA 1
ATOM 754 C C . ASP A 1 92 ? 12.958 2.802 0.611 1.00 86.62 92 ASP A C 1
ATOM 756 O O . ASP A 1 92 ? 13.635 3.236 1.547 1.00 86.62 92 ASP A O 1
ATOM 760 N N . SER A 1 93 ? 13.280 1.659 0.007 1.00 82.69 93 SER A N 1
ATOM 761 C CA . SER A 1 93 ? 14.490 0.884 0.295 1.00 82.69 93 SER A CA 1
ATOM 762 C C . SER A 1 93 ? 15.043 0.256 -0.975 1.00 82.69 93 SER A C 1
ATOM 764 O O . SER A 1 93 ? 14.331 -0.452 -1.677 1.00 82.69 93 SER A O 1
ATOM 766 N N . ASN A 1 94 ? 16.336 0.461 -1.229 1.00 77.62 94 ASN A N 1
ATOM 767 C CA . ASN A 1 94 ? 16.994 0.064 -2.479 1.00 77.62 94 ASN A CA 1
ATOM 768 C C . ASN A 1 94 ? 18.169 -0.909 -2.269 1.00 77.62 94 ASN A C 1
ATOM 770 O O . ASN A 1 94 ? 19.055 -0.991 -3.112 1.00 77.62 94 ASN A O 1
ATOM 774 N N . ILE A 1 95 ? 18.214 -1.628 -1.140 1.00 63.00 95 ILE A N 1
ATOM 775 C CA . ILE A 1 95 ? 19.407 -2.398 -0.729 1.00 63.00 95 ILE A CA 1
ATOM 776 C C . ILE A 1 95 ? 19.644 -3.644 -1.610 1.00 63.00 95 ILE A C 1
ATOM 778 O O . ILE A 1 95 ? 20.789 -3.997 -1.866 1.00 63.00 95 ILE A O 1
ATOM 782 N N . LEU A 1 96 ? 18.581 -4.301 -2.093 1.00 68.75 96 LEU A N 1
ATOM 783 C CA . LEU A 1 96 ? 18.671 -5.499 -2.957 1.00 68.75 96 LEU A CA 1
ATOM 784 C C . LEU A 1 96 ? 17.734 -5.426 -4.171 1.00 68.75 96 LEU A C 1
ATOM 786 O O . LEU A 1 96 ? 18.098 -5.830 -5.267 1.00 68.75 96 LEU A O 1
ATOM 790 N N . GLN A 1 97 ? 16.527 -4.901 -3.962 1.00 75.56 97 GLN A N 1
ATOM 791 C CA . GLN A 1 97 ? 15.516 -4.593 -4.972 1.00 75.56 97 GLN A CA 1
ATOM 792 C C . GLN A 1 97 ? 14.792 -3.322 -4.503 1.00 75.56 97 GLN A C 1
ATOM 794 O O . GLN A 1 97 ? 14.654 -3.174 -3.284 1.00 75.56 97 GLN A O 1
ATOM 799 N N . PRO A 1 98 ? 14.313 -2.430 -5.389 1.00 85.19 98 PRO A N 1
ATOM 800 C CA . PRO A 1 98 ? 13.572 -1.249 -4.992 1.00 85.19 98 PRO A CA 1
ATOM 801 C C . PRO A 1 98 ? 12.261 -1.711 -4.374 1.00 85.19 98 PRO A C 1
ATOM 803 O O . PRO A 1 98 ? 11.455 -2.423 -4.989 1.00 85.19 98 PRO A O 1
ATOM 806 N N . ARG A 1 99 ? 12.108 -1.389 -3.098 1.00 91.38 99 ARG A N 1
ATOM 807 C CA . ARG A 1 99 ? 10.944 -1.702 -2.290 1.00 91.38 99 ARG A CA 1
ATOM 808 C C . ARG A 1 99 ? 10.368 -0.406 -1.780 1.00 91.38 99 ARG A C 1
ATOM 810 O O . ARG A 1 99 ? 11.093 0.442 -1.270 1.00 91.38 99 ARG A O 1
ATOM 817 N N . PHE A 1 100 ? 9.053 -0.338 -1.839 1.00 93.75 100 PHE A N 1
ATOM 818 C CA . PHE A 1 100 ? 8.287 0.747 -1.269 1.00 93.75 100 PHE A CA 1
ATOM 819 C C . PHE A 1 100 ? 7.374 0.168 -0.193 1.00 93.75 100 PHE A C 1
ATOM 821 O O . PHE A 1 100 ? 6.571 -0.729 -0.452 1.00 93.75 100 PHE A O 1
ATOM 828 N N . TYR A 1 101 ? 7.558 0.620 1.040 1.00 95.62 101 TYR A N 1
ATOM 829 C CA . TYR A 1 101 ? 6.806 0.179 2.205 1.00 95.62 101 TYR A CA 1
ATOM 830 C C . TYR A 1 101 ? 5.787 1.243 2.574 1.00 95.62 101 TYR A C 1
ATOM 832 O O . TYR A 1 101 ? 6.122 2.426 2.632 1.00 95.62 101 TYR A O 1
ATOM 840 N N . VAL A 1 102 ? 4.557 0.813 2.841 1.00 97.81 102 VAL A N 1
ATOM 841 C CA . VAL A 1 102 ? 3.476 1.706 3.261 1.00 97.81 102 VAL A CA 1
ATOM 842 C C . VAL A 1 102 ? 2.806 1.130 4.495 1.00 97.81 102 VAL A C 1
ATOM 844 O O . VAL A 1 102 ? 2.339 -0.009 4.470 1.00 97.81 102 VAL A O 1
ATOM 847 N N . THR A 1 103 ? 2.734 1.928 5.553 1.00 98.19 103 THR A N 1
ATOM 848 C CA . THR A 1 103 ? 1.912 1.637 6.728 1.00 98.19 103 THR A CA 1
ATOM 849 C C . THR A 1 103 ? 0.623 2.434 6.601 1.00 98.19 103 THR A C 1
ATOM 851 O O . THR A 1 103 ? 0.655 3.656 6.455 1.00 98.19 103 THR A O 1
ATOM 854 N N . VAL A 1 104 ? -0.515 1.749 6.637 1.00 98.25 104 VAL A N 1
ATOM 855 C CA . VAL A 1 104 ? -1.837 2.358 6.450 1.00 98.25 104 VAL A CA 1
ATOM 856 C C . VAL A 1 104 ? -2.797 1.867 7.522 1.00 98.25 104 VAL A C 1
ATOM 858 O O . VAL A 1 104 ? -2.733 0.708 7.930 1.00 98.25 104 VAL A O 1
ATOM 861 N N . LYS A 1 105 ? -3.691 2.746 7.964 1.00 98.31 105 LYS A N 1
ATOM 862 C CA . LYS A 1 105 ? -4.836 2.419 8.810 1.00 98.31 105 LYS A CA 1
ATOM 863 C C . LYS A 1 105 ? -6.118 2.657 8.026 1.00 98.31 105 LYS A C 1
ATOM 865 O O . LYS A 1 105 ? -6.249 3.690 7.375 1.00 98.31 105 LYS A O 1
ATOM 870 N N . PHE A 1 106 ? -7.028 1.693 8.041 1.00 98.12 106 PHE A N 1
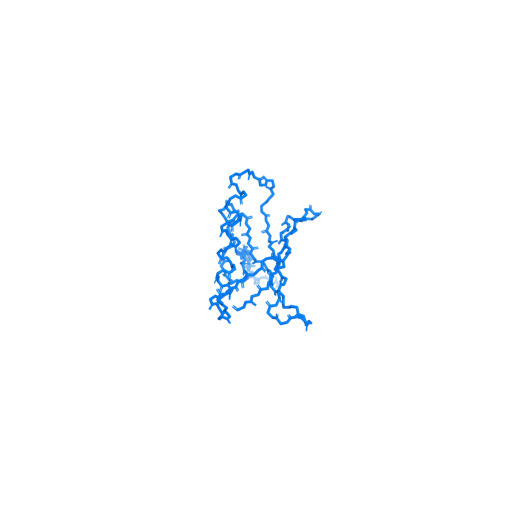ATOM 871 C CA . PHE A 1 106 ? -8.332 1.807 7.391 1.00 98.12 106 PHE A CA 1
ATOM 872 C C . PHE A 1 106 ? -9.452 1.979 8.422 1.00 98.12 106 PHE A C 1
ATOM 874 O O . PHE A 1 106 ? -9.291 1.578 9.579 1.00 98.12 106 PHE A O 1
ATOM 881 N N . HIS A 1 107 ? -10.577 2.556 7.988 1.00 95.88 107 HIS A N 1
ATOM 882 C CA . HIS A 1 107 ? -11.779 2.770 8.801 1.00 95.88 107 HIS A CA 1
ATOM 883 C C . HIS A 1 107 ? -13.050 2.365 8.052 1.00 95.88 107 HIS A C 1
ATOM 885 O O . HIS A 1 107 ? -13.181 2.691 6.844 1.00 95.88 107 HIS A O 1
#

Radius of gyration: 19.15 Å; chains: 1; bounding box: 36×67×43 Å